Protein AF-A0A3M2ARB4-F1 (afdb_monomer_lite)

Secondary structure (DSSP, 8-state):
-HHHHHHHHHT---EEETTSSPPPSS---SEEESSHHHHHHHHHHH--

Structure (mmCIF, N/CA/C/O backbone):
data_AF-A0A3M2ARB4-F1
#
_entry.id   AF-A0A3M2ARB4-F1
#
loop_
_atom_site.group_PDB
_atom_site.id
_atom_site.type_symbol
_atom_site.label_atom_id
_atom_site.label_alt_id
_atom_site.label_comp_id
_atom_site.label_asym_id
_atom_site.label_entity_id
_atom_site.label_seq_id
_atom_site.pdbx_PDB_ins_code
_atom_site.Cartn_x
_atom_site.Cartn_y
_atom_site.Cartn_z
_atom_site.occupancy
_atom_site.B_iso_or_equiv
_atom_site.auth_seq_id
_atom_site.auth_comp_id
_atom_site.auth_asym_id
_atom_site.auth_atom_id
_atom_site.pdbx_PDB_model_num
ATOM 1 N N . SER A 1 1 ? -8.621 8.110 2.401 1.00 68.88 1 SER A N 1
ATOM 2 C CA . SER A 1 1 ? -8.824 7.258 1.210 1.00 68.88 1 SER A CA 1
ATOM 3 C C . SER A 1 1 ? -9.701 6.082 1.603 1.00 68.88 1 SER A C 1
ATOM 5 O O . SER A 1 1 ? -9.387 5.428 2.593 1.00 68.88 1 SER A O 1
ATOM 7 N N . ALA A 1 2 ? -10.801 5.844 0.883 1.00 79.12 2 ALA A N 1
ATOM 8 C CA . ALA A 1 2 ? -11.741 4.764 1.197 1.00 79.12 2 ALA A CA 1
ATOM 9 C C . ALA A 1 2 ? -11.081 3.374 1.123 1.00 79.12 2 ALA A C 1
ATOM 11 O O . ALA A 1 2 ? -11.342 2.536 1.984 1.00 79.12 2 ALA A O 1
ATOM 12 N N . ASP A 1 3 ? -10.156 3.176 0.179 1.00 75.88 3 ASP A N 1
ATOM 13 C CA . ASP A 1 3 ? -9.464 1.897 -0.032 1.00 75.88 3 ASP A CA 1
ATOM 14 C C . ASP A 1 3 ? -8.533 1.548 1.135 1.00 75.88 3 ASP A C 1
ATOM 16 O O . ASP A 1 3 ? -8.544 0.427 1.641 1.00 75.88 3 ASP A O 1
ATOM 20 N N . ILE A 1 4 ? -7.776 2.537 1.628 1.00 81.12 4 ILE A N 1
ATOM 21 C CA . ILE A 1 4 ? -6.883 2.361 2.785 1.00 81.12 4 ILE A CA 1
ATOM 22 C C . ILE A 1 4 ? -7.695 2.029 4.043 1.00 81.12 4 ILE A C 1
ATOM 24 O O . ILE A 1 4 ? -7.341 1.124 4.799 1.00 81.12 4 ILE A O 1
ATOM 28 N N . ARG A 1 5 ? -8.834 2.706 4.244 1.00 83.88 5 ARG A N 1
ATOM 29 C CA . ARG A 1 5 ? -9.731 2.414 5.369 1.00 83.88 5 ARG A CA 1
ATOM 30 C C . ARG A 1 5 ? -10.309 1.000 5.281 1.00 83.88 5 ARG A C 1
ATOM 32 O O . ARG A 1 5 ? -10.369 0.314 6.299 1.00 83.88 5 ARG A O 1
ATOM 39 N N . ALA A 1 6 ? -10.720 0.569 4.088 1.00 84.81 6 ALA A N 1
ATOM 40 C CA . ALA A 1 6 ? -11.265 -0.764 3.860 1.00 84.81 6 ALA A CA 1
ATOM 41 C C . ALA A 1 6 ? -10.226 -1.861 4.135 1.00 84.81 6 ALA A C 1
ATOM 43 O O . ALA A 1 6 ? -10.515 -2.786 4.890 1.00 84.81 6 ALA A O 1
ATOM 44 N N . GLY A 1 7 ? -9.007 -1.723 3.605 1.00 84.75 7 GLY A N 1
ATOM 45 C CA . GLY A 1 7 ? -7.930 -2.687 3.844 1.00 84.75 7 GLY A CA 1
ATOM 46 C C . GLY A 1 7 ? -7.541 -2.788 5.321 1.00 84.75 7 GLY A C 1
ATOM 47 O O . GLY A 1 7 ? -7.435 -3.888 5.862 1.00 84.75 7 GLY A O 1
ATOM 48 N N . ARG A 1 8 ? -7.451 -1.648 6.021 1.00 86.62 8 ARG A N 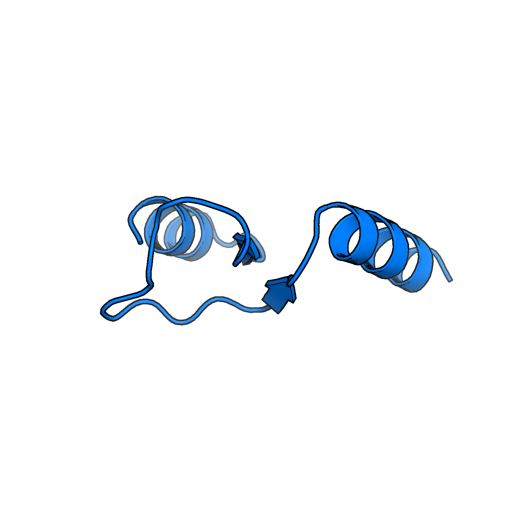1
ATO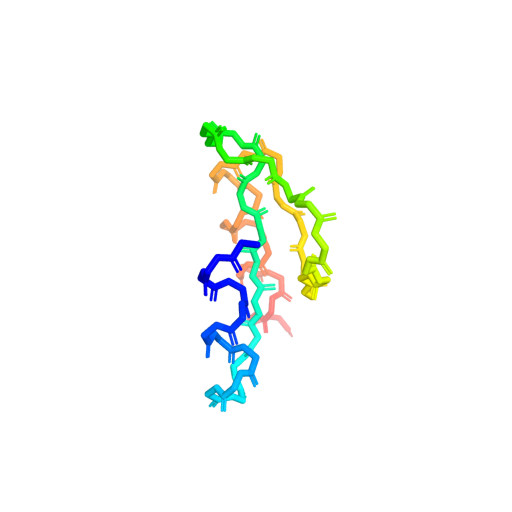M 49 C CA . ARG A 1 8 ? -7.208 -1.626 7.472 1.00 86.62 8 ARG A CA 1
ATOM 50 C C . ARG A 1 8 ? -8.289 -2.378 8.253 1.00 86.62 8 ARG A C 1
ATOM 52 O O . ARG A 1 8 ? -7.961 -3.164 9.135 1.00 86.62 8 ARG A O 1
ATOM 59 N N . LEU A 1 9 ? -9.569 -2.150 7.943 1.00 88.12 9 LEU A N 1
ATOM 60 C CA . LEU A 1 9 ? -10.685 -2.850 8.598 1.00 88.12 9 LEU A CA 1
ATOM 61 C C . LEU A 1 9 ? -10.716 -4.350 8.269 1.00 88.12 9 LEU A C 1
ATOM 63 O O . LEU A 1 9 ? -11.155 -5.140 9.099 1.00 88.12 9 LEU A O 1
ATOM 67 N N . ALA A 1 10 ? -10.234 -4.738 7.088 1.00 89.75 10 A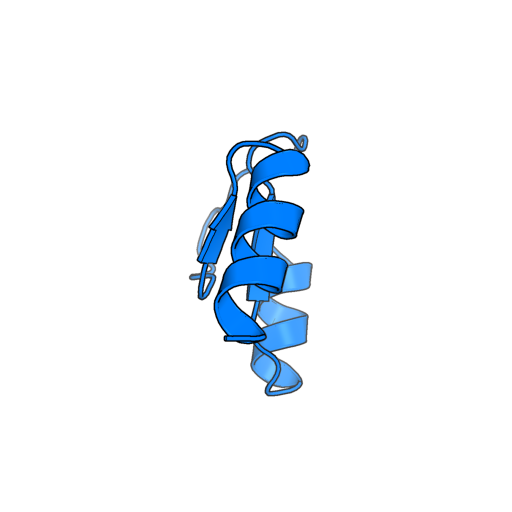LA A N 1
ATOM 68 C CA . ALA A 1 10 ? -10.090 -6.131 6.676 1.00 89.75 10 ALA A CA 1
ATOM 69 C C . ALA A 1 10 ? -8.841 -6.823 7.262 1.00 89.75 10 ALA A C 1
ATOM 71 O O . ALA A 1 10 ? -8.681 -8.028 7.082 1.00 89.75 10 ALA A O 1
ATOM 72 N N . GLY A 1 11 ? -7.958 -6.090 7.954 1.00 87.94 11 GLY A N 1
ATOM 73 C CA . GLY A 1 11 ? -6.717 -6.629 8.517 1.00 87.94 11 GLY A CA 1
ATOM 74 C C . GLY A 1 11 ? -5.627 -6.912 7.478 1.00 87.94 11 GLY A C 1
ATOM 75 O O . GLY A 1 11 ? -4.747 -7.731 7.729 1.00 87.94 11 GLY A O 1
ATOM 76 N N . THR A 1 12 ? -5.680 -6.265 6.312 1.00 89.44 12 THR A N 1
ATOM 77 C CA . THR A 1 12 ? -4.683 -6.418 5.243 1.00 89.44 12 THR A CA 1
ATOM 78 C C . THR A 1 12 ? -3.671 -5.279 5.258 1.00 89.44 12 THR A C 1
ATOM 80 O O . THR A 1 12 ? -4.026 -4.149 5.590 1.00 89.44 12 THR A O 1
ATOM 83 N N . LEU A 1 13 ? -2.448 -5.545 4.795 1.00 88.00 13 LEU A N 1
ATOM 84 C CA . LEU A 1 13 ? -1.486 -4.485 4.485 1.00 88.00 13 LEU A CA 1
ATOM 85 C C . LEU A 1 13 ? -2.013 -3.600 3.350 1.00 88.00 13 LEU A C 1
ATOM 87 O O . LEU A 1 13 ? -2.607 -4.087 2.387 1.00 88.00 13 LEU A O 1
ATOM 91 N N . THR A 1 14 ? -1.777 -2.297 3.460 1.00 88.94 14 THR A N 1
ATOM 92 C CA . THR A 1 14 ? -2.278 -1.289 2.526 1.00 88.94 14 THR A CA 1
ATOM 93 C C . THR A 1 14 ? -1.153 -0.450 1.933 1.00 88.94 14 THR A C 1
ATOM 95 O O . THR A 1 14 ? -0.236 -0.001 2.620 1.00 88.94 14 THR A O 1
ATOM 98 N N . GLY A 1 15 ? -1.236 -0.213 0.625 1.00 89.12 15 GLY A N 1
ATOM 99 C CA . GLY A 1 15 ? -0.292 0.612 -0.118 1.00 89.12 15 GLY A CA 1
ATOM 10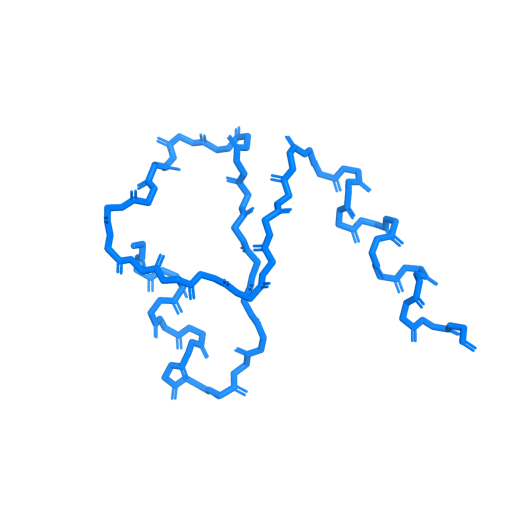0 C C . GLY A 1 15 ? -1.002 1.754 -0.827 1.00 89.12 15 GLY A C 1
ATOM 101 O O . GLY A 1 15 ? -1.995 1.530 -1.516 1.00 89.12 15 GLY A O 1
ATOM 102 N N . LEU A 1 16 ? -0.496 2.978 -0.690 1.00 88.81 16 LEU A N 1
ATOM 103 C CA . LEU A 1 16 ? -1.009 4.125 -1.431 1.00 88.81 16 LEU A CA 1
ATOM 104 C C . LEU A 1 16 ? -0.229 4.337 -2.731 1.00 88.81 16 LEU A C 1
ATOM 106 O O . LEU A 1 16 ? 0.977 4.577 -2.702 1.00 88.81 16 LEU A O 1
ATOM 110 N N . ALA A 1 17 ? -0.941 4.351 -3.856 1.00 90.06 17 ALA A N 1
ATOM 111 C CA . ALA A 1 17 ? -0.414 4.754 -5.155 1.00 90.06 17 ALA A CA 1
ATOM 112 C C . ALA A 1 17 ? -0.463 6.285 -5.329 1.00 90.06 17 ALA A C 1
ATOM 114 O O . ALA A 1 17 ? -1.531 6.860 -5.541 1.00 90.06 17 ALA A O 1
ATOM 115 N N . LEU A 1 18 ? 0.695 6.950 -5.281 1.00 88.50 18 LEU A N 1
ATOM 116 C CA . LEU A 1 18 ? 0.815 8.411 -5.413 1.00 88.50 18 LEU A CA 1
ATOM 117 C C . LEU A 1 18 ? 0.667 8.921 -6.856 1.00 88.50 18 LEU A C 1
ATOM 119 O O . LEU A 1 18 ? 0.517 10.121 -7.067 1.00 88.50 18 LEU A O 1
ATOM 123 N N . TRP A 1 19 ? 0.705 8.028 -7.847 1.00 88.56 19 TRP A N 1
ATOM 124 C CA . TRP A 1 19 ? 0.534 8.365 -9.266 1.00 88.56 19 TRP A CA 1
ATOM 125 C C . TRP A 1 19 ? -0.934 8.408 -9.717 1.00 88.56 19 TRP A C 1
ATOM 127 O O . TRP A 1 19 ? -1.211 8.661 -10.888 1.00 88.56 19 TRP A O 1
ATOM 137 N N . GLY A 1 20 ? -1.876 8.110 -8.818 1.00 82.19 20 GLY A N 1
ATOM 138 C CA . GLY A 1 20 ? -3.306 8.245 -9.076 1.00 82.19 20 GLY A CA 1
ATOM 139 C C . GLY A 1 20 ? -3.817 9.673 -8.860 1.00 82.19 20 GLY A C 1
ATOM 140 O O . GLY A 1 20 ? -3.086 10.581 -8.477 1.00 82.19 20 GLY A O 1
ATOM 141 N N . TYR A 1 21 ? -5.120 9.871 -9.060 1.00 76.62 21 TYR A N 1
ATOM 142 C CA . TYR A 1 21 ? -5.779 11.170 -8.854 1.00 76.62 21 TYR A CA 1
ATOM 143 C C . TYR A 1 21 ? -6.099 11.483 -7.383 1.00 76.62 21 TYR A C 1
ATOM 145 O O . TYR A 1 21 ? -6.524 12.592 -7.061 1.00 76.62 21 TYR A O 1
ATOM 153 N N . VAL A 1 22 ? -5.933 10.510 -6.485 1.00 74.12 22 VAL A N 1
ATOM 154 C CA . VAL A 1 22 ? -6.402 10.591 -5.098 1.00 74.12 22 VAL A CA 1
ATOM 155 C C . VAL A 1 22 ? -5.274 11.053 -4.182 1.00 74.12 22 VAL A C 1
ATOM 157 O O . VAL A 1 22 ? -4.216 10.432 -4.119 1.00 74.12 22 VAL A O 1
ATOM 160 N N . ARG A 1 23 ? -5.525 12.120 -3.419 1.00 67.44 23 ARG A N 1
ATOM 161 C CA . ARG A 1 23 ? -4.665 12.559 -2.314 1.00 67.44 23 ARG A CA 1
ATOM 162 C C . ARG A 1 23 ? -5.229 12.033 -0.996 1.00 67.44 23 ARG A C 1
ATOM 164 O O . ARG A 1 23 ? -6.444 11.961 -0.817 1.00 67.44 23 ARG A O 1
ATOM 171 N N . LEU A 1 24 ? -4.354 11.615 -0.087 1.00 64.06 24 LEU A N 1
ATOM 172 C CA . LEU A 1 24 ? -4.773 11.220 1.255 1.00 64.06 24 LEU A CA 1
ATOM 173 C C . LEU A 1 24 ? -5.141 12.455 2.068 1.00 64.06 24 LEU A C 1
ATOM 175 O O . LEU A 1 24 ? -4.316 13.351 2.205 1.00 64.06 24 LEU A O 1
ATOM 179 N N . GLU A 1 25 ? -6.348 12.460 2.630 1.00 65.81 25 GLU A N 1
ATOM 180 C CA . GLU A 1 25 ? -6.741 13.467 3.619 1.00 65.81 25 GLU A CA 1
ATOM 181 C C . GLU A 1 25 ? -6.384 13.030 5.052 1.00 65.81 25 GLU A C 1
ATOM 183 O O . GLU A 1 25 ? -5.649 13.744 5.720 1.00 65.81 25 GLU A O 1
ATOM 188 N N . GLU A 1 26 ? -6.815 11.844 5.515 1.00 66.88 26 GLU A N 1
ATOM 189 C CA . GLU A 1 26 ? -6.669 11.462 6.944 1.00 66.88 26 GLU A CA 1
ATOM 190 C C . GLU A 1 26 ? -6.273 9.992 7.212 1.00 66.88 26 GLU A C 1
ATOM 192 O O . GLU A 1 26 ? -6.075 9.593 8.358 1.00 66.88 26 GLU A O 1
ATOM 197 N N . GLU A 1 27 ? -6.150 9.149 6.182 1.00 73.31 27 GLU A N 1
ATOM 198 C CA . GLU A 1 27 ? -5.837 7.720 6.371 1.00 73.31 27 GLU A CA 1
ATOM 199 C C . GLU A 1 27 ? -4.326 7.466 6.279 1.00 73.31 27 GLU A C 1
ATOM 201 O O . GLU A 1 27 ? -3.663 8.011 5.398 1.00 73.31 27 GLU A O 1
ATOM 206 N N . LYS A 1 28 ? -3.781 6.617 7.160 1.00 82.44 28 LYS A N 1
ATOM 207 C CA . LYS A 1 28 ? -2.353 6.267 7.196 1.00 82.44 28 LYS A CA 1
ATOM 208 C C . LYS A 1 28 ? -2.129 4.890 6.548 1.00 82.44 28 LYS A C 1
ATOM 210 O O . LYS A 1 28 ? -2.466 3.896 7.188 1.00 82.44 28 LYS A O 1
ATOM 215 N N . PRO A 1 29 ? -1.602 4.814 5.312 1.00 85.12 29 PRO A N 1
ATOM 216 C CA . PRO A 1 29 ? -1.243 3.547 4.681 1.00 85.12 29 PRO A CA 1
ATOM 217 C C . PRO A 1 29 ? 0.029 2.965 5.313 1.00 85.12 29 PRO A C 1
ATOM 219 O O . PRO A 1 29 ? 0.831 3.705 5.890 1.00 85.12 29 PRO A O 1
ATOM 222 N N . ASP A 1 30 ? 0.239 1.660 5.157 1.00 89.50 30 ASP A N 1
ATOM 223 C CA . ASP A 1 30 ? 1.465 0.986 5.606 1.00 89.50 30 ASP A CA 1
ATOM 224 C C . ASP A 1 30 ? 2.653 1.327 4.697 1.00 89.50 30 ASP A C 1
ATOM 226 O O . ASP A 1 30 ? 3.778 1.508 5.162 1.00 89.50 30 ASP A O 1
ATOM 230 N N . TYR A 1 31 ? 2.379 1.485 3.398 1.00 90.69 31 TYR A N 1
ATOM 231 C CA . TYR A 1 31 ? 3.367 1.814 2.376 1.00 90.69 31 TYR A CA 1
ATOM 232 C C . TYR A 1 31 ? 2.862 2.907 1.435 1.00 90.69 31 TYR A C 1
ATOM 234 O O . TYR A 1 31 ? 1.664 3.055 1.185 1.00 90.69 31 TYR A O 1
ATOM 242 N N . THR A 1 32 ? 3.793 3.656 0.852 1.00 90.31 32 THR A N 1
ATOM 243 C CA . THR A 1 32 ? 3.513 4.614 -0.222 1.00 90.31 32 THR A CA 1
ATOM 244 C C . THR A 1 32 ? 4.386 4.303 -1.422 1.00 90.31 32 THR A C 1
ATOM 246 O O . THR A 1 32 ? 5.589 4.104 -1.268 1.00 90.31 32 THR A O 1
ATOM 249 N N . PHE A 1 33 ? 3.795 4.329 -2.609 1.00 92.44 33 PHE A N 1
ATOM 250 C CA . PHE A 1 33 ? 4.464 4.016 -3.862 1.00 92.44 33 PHE A CA 1
ATOM 251 C C . PHE A 1 33 ? 4.354 5.214 -4.811 1.00 92.44 33 PHE A C 1
ATOM 253 O O . PHE A 1 33 ? 3.270 5.774 -4.988 1.00 92.44 33 PHE A O 1
ATOM 260 N N . GLY A 1 34 ? 5.470 5.619 -5.418 1.00 91.94 34 GLY A N 1
ATOM 261 C CA . GLY A 1 34 ? 5.558 6.744 -6.351 1.00 91.94 34 GLY A CA 1
ATOM 262 C C . GLY A 1 34 ? 5.245 6.361 -7.797 1.00 91.94 34 GLY A C 1
ATOM 263 O O . GLY A 1 34 ? 4.753 7.190 -8.561 1.00 91.94 34 GLY A O 1
ATOM 264 N N . SER A 1 35 ? 5.457 5.097 -8.162 1.00 94.38 35 SER A N 1
ATOM 265 C CA . SER A 1 35 ? 5.139 4.548 -9.481 1.00 94.38 35 SER A CA 1
ATOM 266 C C . SER A 1 35 ? 4.667 3.086 -9.416 1.00 94.38 35 SER A C 1
ATOM 268 O O . SER A 1 35 ? 5.000 2.381 -8.459 1.00 94.38 35 SER A O 1
ATOM 270 N N . PRO A 1 36 ? 3.969 2.570 -10.452 1.00 93.25 36 PRO A N 1
ATOM 271 C CA . PRO A 1 36 ? 3.620 1.149 -10.526 1.00 93.25 36 PRO A CA 1
ATOM 272 C C . PRO A 1 36 ? 4.832 0.220 -10.391 1.00 93.25 36 PRO A C 1
ATOM 274 O O . PRO A 1 36 ? 4.711 -0.884 -9.868 1.00 93.25 36 PRO A O 1
ATOM 277 N N . ARG A 1 37 ? 6.015 0.669 -10.834 1.00 95.44 37 ARG A N 1
ATOM 278 C CA . ARG A 1 37 ? 7.263 -0.097 -10.743 1.00 95.44 37 ARG A CA 1
ATOM 279 C C . ARG A 1 37 ? 7.692 -0.334 -9.296 1.00 95.44 37 ARG A C 1
ATOM 281 O O . ARG A 1 37 ? 8.254 -1.384 -9.003 1.00 95.44 37 ARG A O 1
ATOM 288 N N . ASP A 1 38 ? 7.400 0.600 -8.399 1.00 94.12 38 ASP A N 1
ATOM 289 C CA . ASP A 1 38 ? 7.798 0.509 -6.992 1.00 94.12 38 ASP A CA 1
ATOM 290 C C . ASP A 1 38 ? 7.087 -0.659 -6.295 1.00 94.12 38 ASP A C 1
ATOM 292 O O . ASP A 1 38 ? 7.661 -1.298 -5.418 1.00 94.12 38 ASP A O 1
ATOM 296 N N . VAL A 1 39 ? 5.865 -0.986 -6.735 1.00 93.06 39 VAL A N 1
ATOM 297 C CA . VAL A 1 39 ? 5.105 -2.143 -6.241 1.00 93.06 39 VAL A CA 1
ATOM 298 C C . VAL A 1 39 ? 5.802 -3.446 -6.619 1.00 93.06 39 VAL A C 1
ATOM 300 O O . VAL A 1 39 ? 5.959 -4.318 -5.772 1.00 93.06 39 VAL A O 1
ATOM 303 N N . PHE A 1 40 ? 6.263 -3.572 -7.867 1.00 93.25 40 PHE A N 1
ATOM 304 C CA . PHE A 1 40 ? 6.991 -4.764 -8.316 1.00 93.25 40 PHE A CA 1
ATOM 305 C C . PHE A 1 40 ? 8.284 -4.968 -7.525 1.00 93.25 40 PHE A C 1
ATOM 307 O O . PHE A 1 40 ? 8.518 -6.061 -7.023 1.00 93.25 40 PHE A O 1
ATOM 314 N N . ILE A 1 41 ? 9.077 -3.907 -7.351 1.00 94.19 41 ILE A N 1
ATOM 315 C CA . ILE A 1 41 ? 10.326 -3.964 -6.574 1.00 94.19 41 ILE A CA 1
ATOM 316 C C . ILE A 1 41 ? 10.045 -4.374 -5.123 1.00 94.19 41 ILE A C 1
ATOM 318 O O . ILE A 1 41 ? 10.774 -5.181 -4.549 1.00 94.19 41 ILE A O 1
ATOM 322 N N . PHE A 1 42 ? 8.981 -3.834 -4.525 1.00 92.75 42 PHE A N 1
ATOM 323 C CA . PHE A 1 42 ? 8.576 -4.198 -3.173 1.00 92.75 42 PHE A CA 1
ATOM 324 C C . PHE A 1 42 ? 8.201 -5.680 -3.066 1.00 92.75 42 PHE A C 1
ATOM 326 O O . PHE A 1 42 ? 8.698 -6.362 -2.174 1.00 92.75 42 PHE A O 1
ATOM 333 N N . LEU A 1 43 ? 7.393 -6.199 -3.992 1.00 91.44 43 LEU A N 1
ATOM 334 C CA . LEU A 1 43 ? 7.005 -7.612 -3.995 1.00 91.44 43 LEU A CA 1
ATOM 335 C C . LEU A 1 43 ? 8.214 -8.543 -4.162 1.00 91.44 43 LEU A C 1
ATOM 337 O O . LEU A 1 43 ? 8.327 -9.509 -3.417 1.00 91.44 43 LEU A O 1
ATOM 341 N N . GLU A 1 44 ? 9.156 -8.218 -5.052 1.00 93.44 44 GLU A N 1
ATOM 342 C CA . GLU A 1 44 ? 10.407 -8.981 -5.197 1.00 93.44 44 GLU A CA 1
ATOM 343 C C . GLU A 1 44 ? 11.261 -8.969 -3.919 1.00 93.44 44 GLU A C 1
ATOM 345 O O .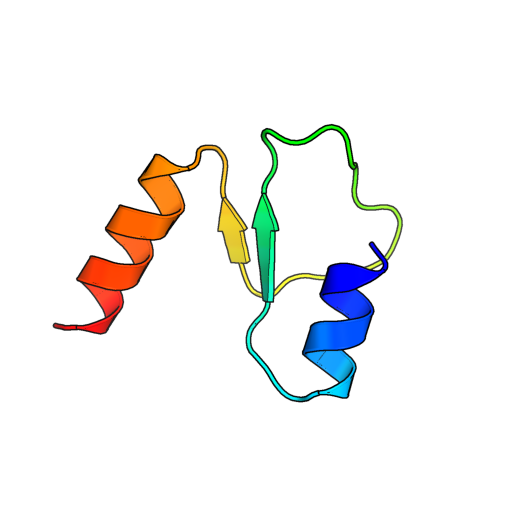 GLU A 1 44 ? 11.968 -9.932 -3.631 1.00 93.44 44 GLU A O 1
ATOM 350 N N . SER A 1 45 ? 11.208 -7.887 -3.135 1.00 91.50 45 SER A N 1
ATOM 351 C CA . SER A 1 45 ? 11.956 -7.790 -1.877 1.00 91.50 45 SER A CA 1
ATOM 352 C C . SER A 1 45 ? 11.380 -8.642 -0.743 1.00 91.50 45 SER A C 1
ATOM 354 O O . SER A 1 45 ? 12.121 -8.981 0.173 1.00 91.50 45 SER A O 1
ATOM 356 N N . LEU A 1 46 ? 10.086 -8.982 -0.802 1.00 86.81 46 LEU A N 1
ATOM 357 C CA . LEU A 1 46 ? 9.411 -9.819 0.197 1.00 86.81 46 LEU A CA 1
ATOM 358 C C . LEU A 1 46 ? 9.635 -11.320 -0.024 1.00 86.81 46 LEU A C 1
ATOM 360 O O . LEU A 1 46 ? 9.427 -12.101 0.899 1.00 86.81 46 LEU A O 1
ATOM 364 N N . ASP A 1 47 ? 10.026 -11.711 -1.237 1.00 81.75 47 ASP A N 1
ATOM 365 C CA . ASP A 1 47 ? 10.219 -13.109 -1.644 1.00 81.75 47 ASP A CA 1
ATOM 366 C C . ASP A 1 47 ? 11.653 -13.621 -1.367 1.00 81.75 47 ASP A C 1
ATOM 368 O O . ASP A 1 47 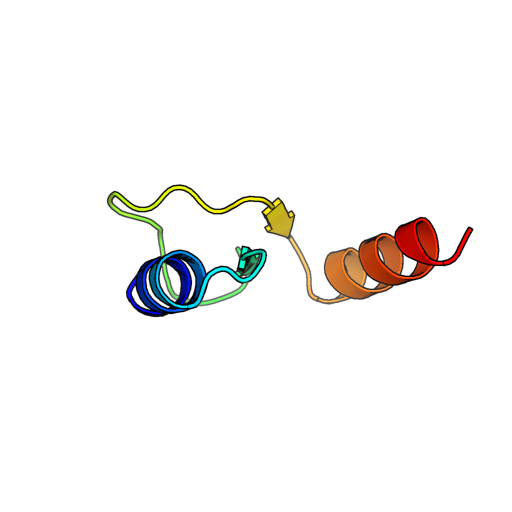? 11.992 -14.759 -1.691 1.00 81.75 47 ASP A O 1
ATOM 372 N N . ARG A 1 48 ? 12.519 -12.774 -0.786 1.00 57.00 48 ARG A N 1
ATOM 373 C CA . ARG A 1 48 ? 13.899 -13.102 -0.376 1.00 57.00 48 ARG A CA 1
ATOM 374 C C . ARG A 1 48 ? 13.993 -13.366 1.119 1.00 57.00 48 ARG A C 1
ATOM 376 O O . ARG A 1 48 ? 14.802 -14.250 1.478 1.00 57.00 48 ARG A O 1
#

Sequence (48 aa):
SADIRAGRLAGTLTGLALWGYVRLEEEKPDYTFGSPRDVFIFLESLDR

Radius of gyration: 11.29 Å; chains: 1; bounding box: 26×27×19 Å

pLDDT: mean 84.74, std 9.25, range [57.0, 95.44]

Foldseek 3Di:
DVQLVVCVVVVHQFEAEPPDPDDDDDHDHPYYDPDPVRVVVVVVVVVD